Protein AF-A0A7S0BJ90-F1 (afdb_monomer)

Foldseek 3Di:
DPADPQWDFPPPPDFPDDDVNHTHDPPVRIWGKDAQVVQVLVQKGFDPPDDAPDWDADDPPDPRHPHITGIDTPVRIDGHQAAADDPQAADADPVQAQEDQDQRNGHHVDDDDPDPCPVVVCVVVVGHDGHYDHDDDPDD

Secondary structure (DSSP, 8-state):
----TTEEE-S-PPP-EEETTEEE--GGGEEEPB-HHHHHTTTEEE-TTPPPSEEEEPPTTSTTTTPEEEEB-GGGEEE--PPBPBTTBPP--TTSEEE-SSGGGSPBT------TTHHHHHHHTT----EEE-------

Mean predicted aligned error: 5.39 Å

Organism: NCBI:txid101924

InterPro domains:
  IPR004583 DNA repair protein Rad4 [PTHR12135] (1-139)
  IPR018326 Rad4 beta-hairpin domain 1 [PF10403] (1-30)
  IPR018327 Rad4 beta-hairpin domain 2 [PF10404] (34-83)
  IPR018327 Rad4 beta-hairpin domain 2 [SM01031] (33-83)
  IPR018328 Rad4 beta-hairpin domain 3 [PF10405] (90-139)
  IPR018328 Rad4 beta-hairpin domain 3 [SM01032] (90-138)
  IPR042488 Rad4, beta-hairpin domain 3 superfamily [G3DSA:3.30.70.2460] (96-140)

pLDDT: mean 91.8, std 8.59, range [43.62, 98.56]

Sequence (140 aa):
KHLLKFQVLHPKEPVLGYCSGLPVYPRRCVQTLRSKERWIREMRIVREDAEPVKLMPARKGSSREGQQIELFGFWQTDKYVPPFACDGIVPKDENNKLDIWTPEHVPGGCVHVQMKYAAQMARRLQIDYAVAMTGFDVRP

Radius of gyration: 20.48 Å; Cα contacts (8 Å, |Δi|>4): 199; chains: 1; bounding box: 41×38×62 Å

Solvent-accessible surface area (backbone atoms only — not comparable to full-atom values): 8749 Å² total; per-residue (Å²): 139,85,70,54,96,51,42,47,71,46,68,82,64,77,67,79,46,68,59,96,85,40,78,35,66,62,71,81,22,60,35,62,44,38,35,61,74,59,31,45,68,71,46,21,37,62,44,91,88,55,74,64,79,42,78,40,75,41,56,84,91,42,101,51,47,93,38,73,41,54,21,38,45,70,91,46,40,46,78,49,74,55,60,58,43,55,96,72,37,57,74,55,48,101,81,53,31,34,77,31,75,47,82,77,45,52,34,43,92,60,78,90,73,94,50,100,56,44,69,63,48,32,59,74,69,72,45,67,75,54,52,73,45,69,76,80,88,79,78,129

Structure (mmCIF, N/CA/C/O backbone):
data_AF-A0A7S0BJ90-F1
#
_entry.id   AF-A0A7S0BJ90-F1
#
loop_
_atom_site.group_PDB
_atom_site.id
_atom_site.type_symbol
_atom_site.label_atom_id
_atom_site.label_alt_id
_atom_site.label_comp_id
_atom_site.label_asym_id
_atom_site.label_entity_id
_atom_site.label_seq_id
_atom_site.pdbx_PDB_ins_code
_atom_site.Cartn_x
_atom_site.Cartn_y
_atom_site.Cartn_z
_atom_site.occupancy
_atom_site.B_iso_or_equiv
_atom_site.auth_seq_id
_atom_site.auth_comp_id
_atom_site.auth_asym_id
_atom_site.auth_atom_id
_atom_site.pdbx_PDB_model_num
ATOM 1 N N . LYS A 1 1 ? 17.772 3.142 -19.966 1.00 66.25 1 LYS A N 1
ATOM 2 C CA . LYS A 1 1 ? 18.568 4.260 -19.394 1.00 66.25 1 LYS A CA 1
ATOM 3 C C . LYS A 1 1 ? 17.713 5.366 -18.745 1.00 66.25 1 LYS A C 1
ATOM 5 O O . LYS A 1 1 ? 18.251 6.082 -17.921 1.00 66.25 1 LYS A O 1
ATOM 10 N N . HIS A 1 2 ? 16.404 5.475 -19.036 1.00 87.31 2 HIS A N 1
ATOM 11 C CA . HIS A 1 2 ? 15.551 6.577 -18.536 1.00 87.31 2 HIS A CA 1
ATOM 12 C C . HIS A 1 2 ? 14.490 6.187 -17.488 1.00 87.31 2 HIS A C 1
ATOM 14 O O . HIS A 1 2 ? 13.731 7.043 -17.048 1.00 87.31 2 HIS A O 1
ATOM 20 N N . LEU A 1 3 ? 14.407 4.914 -17.092 1.00 91.25 3 LEU A N 1
ATOM 21 C CA . LEU A 1 3 ? 13.465 4.488 -16.054 1.00 91.25 3 LEU A CA 1
ATOM 22 C C . LEU A 1 3 ? 13.945 4.946 -14.678 1.00 91.25 3 LEU A C 1
ATOM 24 O O . LEU A 1 3 ? 15.131 4.826 -14.361 1.00 91.25 3 LEU A O 1
ATOM 28 N N . LEU A 1 4 ? 13.013 5.411 -13.847 1.00 93.81 4 LEU A N 1
ATOM 29 C CA . LEU A 1 4 ? 13.302 5.706 -12.448 1.00 93.81 4 LEU A CA 1
ATOM 30 C C . LEU A 1 4 ? 13.569 4.423 -11.650 1.00 93.81 4 LEU A C 1
ATOM 32 O O . LEU A 1 4 ? 13.236 3.311 -12.061 1.00 93.81 4 LEU A O 1
ATOM 36 N N . LYS A 1 5 ? 14.127 4.593 -10.445 1.00 92.31 5 LYS A N 1
ATOM 37 C CA . LYS A 1 5 ? 14.494 3.491 -9.540 1.00 92.31 5 LYS A CA 1
ATOM 38 C C . LYS A 1 5 ? 13.349 2.494 -9.302 1.00 92.31 5 LYS A C 1
ATOM 40 O O . LYS A 1 5 ? 13.606 1.295 -9.255 1.00 92.31 5 LYS A O 1
ATOM 45 N N . PHE A 1 6 ? 12.114 2.978 -9.193 1.00 95.56 6 PHE A N 1
ATOM 46 C CA . PHE A 1 6 ? 10.912 2.177 -8.933 1.00 95.56 6 PHE A CA 1
ATOM 47 C C . PHE A 1 6 ? 10.063 1.949 -10.191 1.00 95.56 6 PHE A C 1
ATOM 49 O O . PHE A 1 6 ? 8.847 1.850 -10.092 1.00 95.56 6 PHE A O 1
ATOM 56 N N . GLN A 1 7 ? 10.668 1.934 -11.380 1.00 95.81 7 GLN A N 1
ATOM 57 C CA . GLN A 1 7 ? 9.942 1.728 -12.632 1.00 95.81 7 GLN A CA 1
ATOM 58 C C . GLN A 1 7 ? 10.487 0.552 -13.436 1.00 95.81 7 GLN A C 1
ATOM 60 O O . GLN A 1 7 ? 11.676 0.232 -13.378 1.00 95.81 7 GLN A O 1
ATOM 65 N N . VAL A 1 8 ? 9.600 -0.057 -14.220 1.00 95.81 8 VAL A N 1
ATOM 66 C CA . VAL A 1 8 ? 9.901 -1.136 -15.166 1.00 95.81 8 VAL A CA 1
ATOM 67 C C . VAL A 1 8 ? 9.110 -0.936 -16.459 1.00 95.81 8 VAL A C 1
ATOM 69 O O . VAL A 1 8 ? 8.147 -0.173 -16.487 1.00 95.81 8 VAL A O 1
ATOM 72 N N . LEU A 1 9 ? 9.512 -1.624 -17.527 1.00 95.00 9 LEU A N 1
ATOM 73 C CA . LEU A 1 9 ? 8.702 -1.758 -18.735 1.00 95.00 9 LEU A CA 1
ATOM 74 C C . LEU A 1 9 ? 7.817 -3.007 -18.639 1.00 95.00 9 LEU A C 1
ATOM 76 O O . LEU A 1 9 ? 8.347 -4.118 -18.577 1.00 95.00 9 LEU A O 1
ATOM 80 N N . HIS A 1 10 ? 6.497 -2.822 -18.627 1.00 94.56 10 HIS A N 1
ATOM 81 C CA . HIS A 1 10 ? 5.498 -3.884 -18.653 1.00 94.56 10 HIS A CA 1
ATOM 82 C C . HIS A 1 10 ? 4.157 -3.413 -19.282 1.00 94.56 10 HIS A C 1
ATOM 84 O O . HIS A 1 10 ? 3.637 -2.372 -18.872 1.00 94.56 10 HIS A O 1
ATOM 90 N N . PRO A 1 11 ? 3.571 -4.178 -20.225 1.00 92.88 11 PRO A N 1
ATOM 91 C CA . PRO A 1 11 ? 4.228 -5.260 -20.952 1.00 92.88 11 PRO A CA 1
ATOM 92 C C . PRO A 1 11 ? 5.378 -4.703 -21.804 1.00 92.88 11 PRO A C 1
ATOM 94 O O . PRO A 1 11 ? 5.469 -3.501 -22.057 1.00 92.88 11 PRO A O 1
ATOM 97 N N . LYS A 1 12 ? 6.306 -5.565 -22.223 1.00 84.75 12 LYS A N 1
ATOM 98 C CA . LYS A 1 12 ? 7.353 -5.174 -23.177 1.00 84.75 12 LYS A CA 1
ATOM 99 C C . LYS A 1 12 ? 6.752 -5.183 -24.587 1.00 84.75 12 LYS A C 1
ATOM 101 O O . LYS A 1 12 ? 7.042 -6.073 -25.377 1.00 84.75 12 LYS A O 1
ATOM 106 N N . GLU A 1 13 ? 5.849 -4.236 -24.843 1.00 84.75 13 GLU A N 1
ATOM 107 C CA . GLU A 1 13 ? 5.282 -3.981 -26.174 1.00 84.75 13 GLU A CA 1
ATOM 108 C C . GLU A 1 13 ? 6.394 -3.688 -27.195 1.00 84.75 13 GLU A C 1
ATOM 110 O O . GLU A 1 13 ? 7.503 -3.309 -26.791 1.00 84.75 13 GLU A O 1
ATOM 115 N N . PRO A 1 14 ? 6.128 -3.852 -28.508 1.00 85.81 14 PRO A N 1
ATOM 116 C CA . PRO A 1 14 ? 7.133 -3.593 -29.527 1.00 85.81 14 PRO A CA 1
ATOM 117 C C . PRO A 1 14 ? 7.714 -2.183 -29.404 1.00 85.81 14 PRO A C 1
ATOM 119 O O . PRO A 1 14 ? 7.033 -1.208 -29.074 1.00 85.81 14 PRO A O 1
ATOM 122 N N . VAL A 1 15 ? 9.010 -2.099 -29.682 1.00 90.88 15 VAL A N 1
ATOM 123 C CA . VAL A 1 15 ? 9.758 -0.845 -29.737 1.00 90.88 15 VAL A CA 1
ATOM 124 C C . VAL A 1 15 ? 9.147 0.035 -30.831 1.00 90.88 15 VAL A C 1
ATOM 126 O O . VAL A 1 15 ? 9.053 -0.387 -31.979 1.00 90.88 15 VAL A O 1
ATOM 129 N N . LEU A 1 16 ? 8.741 1.259 -30.481 1.00 92.38 16 LEU A N 1
ATOM 130 C CA . LEU A 1 16 ? 8.159 2.220 -31.430 1.00 92.38 16 LEU A CA 1
ATOM 131 C C . LEU A 1 16 ? 9.199 2.777 -32.411 1.00 92.38 16 LEU A C 1
ATOM 133 O O . LEU A 1 16 ? 8.853 3.286 -33.470 1.00 92.38 16 LEU A O 1
ATOM 137 N N . GLY A 1 17 ? 10.472 2.725 -32.030 1.00 93.38 17 GLY A N 1
ATOM 138 C CA . GLY A 1 17 ? 11.593 3.211 -32.818 1.00 93.38 17 GLY A CA 1
ATOM 139 C C . GLY A 1 17 ? 12.832 3.394 -31.954 1.00 93.38 17 GLY A C 1
ATOM 140 O O . GLY A 1 17 ? 12.875 2.968 -30.799 1.00 93.38 17 GLY A O 1
ATOM 141 N N . TYR A 1 18 ? 13.840 4.060 -32.505 1.00 94.69 18 TYR A N 1
ATOM 142 C CA . TYR A 1 18 ? 15.099 4.313 -31.815 1.00 94.69 18 TYR A CA 1
ATOM 143 C C . TYR A 1 18 ? 15.406 5.806 -31.807 1.00 94.69 18 TYR A C 1
ATOM 145 O O . TYR A 1 18 ? 15.249 6.483 -32.818 1.00 94.69 18 TYR A O 1
ATOM 153 N N . CYS A 1 19 ? 15.875 6.312 -30.671 1.00 92.62 19 CYS A N 1
ATOM 154 C CA . CYS A 1 19 ? 16.397 7.667 -30.540 1.00 92.62 19 CYS A CA 1
ATOM 155 C C . CYS A 1 19 ? 17.844 7.572 -30.060 1.00 92.62 19 CYS A C 1
ATOM 157 O O . CYS A 1 19 ? 18.107 7.003 -28.999 1.00 92.62 19 CYS A O 1
ATOM 159 N N . SER A 1 20 ? 18.791 8.047 -30.873 1.00 91.69 20 SER A N 1
ATOM 160 C CA . SER A 1 20 ? 20.236 7.904 -30.623 1.00 91.69 20 SER A CA 1
ATOM 161 C C . SER A 1 20 ? 20.654 6.460 -30.296 1.00 91.69 20 SER A C 1
ATOM 163 O O . SER A 1 20 ? 21.412 6.211 -29.360 1.00 91.69 20 SER A O 1
ATOM 165 N N . GLY A 1 21 ? 20.093 5.491 -31.029 1.00 90.75 21 GLY A N 1
ATOM 166 C CA . GLY A 1 21 ? 20.351 4.059 -30.835 1.00 90.75 21 GLY A CA 1
ATOM 167 C C . GLY A 1 21 ? 19.668 3.425 -29.615 1.00 90.75 21 GLY A C 1
ATOM 168 O O . GLY A 1 21 ? 19.796 2.221 -29.408 1.00 90.75 21 GLY A O 1
ATOM 169 N N . LEU A 1 22 ? 18.916 4.185 -28.810 1.00 91.19 22 LEU A N 1
ATOM 170 C CA . LEU A 1 22 ? 18.166 3.656 -27.669 1.00 91.19 22 LEU A CA 1
ATOM 171 C C . LEU A 1 22 ? 16.721 3.322 -28.070 1.00 91.19 22 LEU A C 1
ATOM 173 O O . LEU A 1 22 ? 16.068 4.166 -28.685 1.00 91.19 22 LEU A O 1
ATOM 177 N N . PRO A 1 23 ? 16.191 2.141 -27.697 1.00 92.06 23 PRO A N 1
ATOM 178 C CA . PRO A 1 23 ? 14.814 1.773 -28.005 1.00 92.06 23 PRO A CA 1
ATOM 179 C C . PRO A 1 23 ? 13.818 2.670 -27.262 1.00 92.06 23 PRO A C 1
ATOM 181 O O . PRO A 1 23 ? 13.945 2.910 -26.056 1.00 92.06 23 PRO A O 1
ATOM 184 N N . VAL A 1 24 ? 12.807 3.132 -27.992 1.00 92.94 24 VAL A N 1
ATOM 185 C CA . VAL A 1 24 ? 11.708 3.961 -27.497 1.00 92.94 24 VAL A CA 1
ATOM 186 C C . VAL A 1 24 ? 10.475 3.087 -27.299 1.00 92.94 24 VAL A C 1
ATOM 188 O O . VAL A 1 24 ? 10.046 2.379 -28.207 1.00 92.94 24 VAL A O 1
ATOM 191 N N . TYR A 1 25 ? 9.891 3.159 -26.106 1.00 92.44 25 TYR A N 1
ATOM 192 C CA . TYR A 1 25 ? 8.687 2.416 -25.735 1.00 92.44 25 TYR A CA 1
ATOM 193 C C . TYR A 1 25 ? 7.532 3.383 -25.459 1.00 92.44 25 TYR A C 1
ATOM 195 O O . TYR A 1 25 ? 7.781 4.510 -25.011 1.00 92.44 25 TYR A O 1
ATOM 203 N N . PRO A 1 26 ? 6.270 2.957 -25.646 1.00 93.06 26 PRO A N 1
ATOM 204 C CA . PRO A 1 26 ? 5.119 3.742 -25.225 1.00 93.06 26 PRO A CA 1
ATOM 205 C C . PRO A 1 26 ? 5.194 4.083 -23.731 1.00 93.06 26 PRO A C 1
ATOM 207 O O . PRO A 1 26 ? 5.525 3.233 -22.902 1.00 93.06 26 PRO A O 1
ATOM 210 N N . ARG A 1 27 ? 4.798 5.304 -23.346 1.00 92.19 27 ARG A N 1
ATOM 211 C CA . ARG A 1 27 ? 4.779 5.720 -21.929 1.00 92.19 27 ARG A CA 1
ATOM 212 C C . ARG A 1 27 ? 3.905 4.806 -21.062 1.00 92.19 27 ARG A C 1
ATOM 214 O O . ARG A 1 27 ? 4.250 4.601 -19.902 1.00 92.19 27 ARG A O 1
ATOM 221 N N . ARG A 1 28 ? 2.837 4.227 -21.634 1.00 92.81 28 ARG A N 1
ATOM 222 C CA . ARG A 1 28 ? 1.956 3.240 -20.979 1.00 92.81 28 ARG A CA 1
ATOM 223 C C . ARG A 1 28 ? 2.673 1.958 -20.551 1.00 92.81 28 ARG A C 1
ATOM 225 O O . ARG A 1 28 ? 2.207 1.294 -19.640 1.00 92.81 28 ARG A O 1
ATOM 232 N N . CYS A 1 29 ? 3.805 1.620 -21.169 1.00 94.12 29 CYS A N 1
ATOM 233 C CA . CYS A 1 29 ? 4.609 0.471 -20.757 1.00 94.12 29 CYS A CA 1
ATOM 234 C C . CYS A 1 29 ? 5.443 0.788 -19.514 1.00 94.12 29 CYS A C 1
ATOM 236 O O . CYS A 1 29 ? 5.922 -0.123 -18.856 1.00 94.12 29 CYS A O 1
ATOM 238 N N . VAL A 1 30 ? 5.660 2.062 -19.179 1.00 95.44 30 VAL A N 1
ATOM 239 C CA . VAL A 1 30 ? 6.425 2.435 -17.988 1.00 95.44 30 VAL A CA 1
ATOM 240 C C . VAL A 1 30 ? 5.524 2.321 -16.772 1.00 95.44 30 VAL A C 1
ATOM 242 O O . VAL A 1 30 ? 4.708 3.202 -16.498 1.00 95.44 30 VAL A O 1
ATOM 245 N N . GLN A 1 31 ? 5.723 1.250 -16.022 1.00 96.62 31 GLN A N 1
ATOM 246 C CA . GLN A 1 31 ? 4.945 0.947 -14.840 1.00 96.62 31 GLN A CA 1
ATOM 247 C C . GLN A 1 31 ? 5.718 1.255 -13.566 1.00 96.62 31 GLN A C 1
ATOM 249 O O . GLN A 1 31 ? 6.927 1.030 -13.484 1.00 96.62 31 GLN A O 1
ATOM 254 N N . THR A 1 32 ? 5.001 1.745 -12.558 1.00 97.44 32 THR A N 1
ATOM 255 C CA . THR A 1 32 ? 5.551 1.997 -11.224 1.00 97.44 32 THR A CA 1
ATOM 256 C C . THR A 1 32 ? 5.428 0.742 -10.370 1.00 97.44 32 THR A C 1
ATOM 258 O O . THR A 1 32 ? 4.371 0.115 -10.324 1.00 97.44 32 THR A O 1
ATOM 261 N N . LEU A 1 33 ? 6.505 0.404 -9.670 1.00 98.06 33 LEU A N 1
ATOM 262 C CA . LEU A 1 33 ? 6.566 -0.698 -8.724 1.00 98.06 33 LEU A CA 1
ATOM 263 C C . LEU A 1 33 ? 6.465 -0.181 -7.288 1.00 98.06 33 LEU A C 1
ATOM 265 O O . LEU A 1 33 ? 7.008 0.877 -6.955 1.00 98.06 33 LEU A O 1
ATOM 269 N N . ARG A 1 34 ? 5.790 -0.938 -6.425 1.00 97.94 34 ARG A N 1
ATOM 270 C CA . ARG A 1 34 ? 5.569 -0.599 -5.011 1.00 97.94 34 ARG A CA 1
ATOM 271 C C . ARG A 1 34 ? 5.692 -1.849 -4.143 1.00 97.94 34 ARG A C 1
ATOM 273 O O . ARG A 1 34 ? 5.515 -2.957 -4.641 1.00 97.94 34 ARG A O 1
ATOM 280 N N . SER A 1 35 ? 6.012 -1.674 -2.861 1.00 97.00 35 SER A N 1
ATOM 281 C CA . SER A 1 35 ? 5.990 -2.783 -1.899 1.00 97.00 35 SER A CA 1
ATOM 282 C C . SER A 1 35 ? 4.555 -3.202 -1.578 1.00 97.00 35 SER A C 1
ATOM 284 O O . SER A 1 35 ? 3.621 -2.434 -1.835 1.00 97.00 35 SER A O 1
ATOM 286 N N . LYS A 1 36 ? 4.381 -4.389 -0.981 1.00 96.56 36 LYS A N 1
ATOM 287 C CA . LYS A 1 36 ? 3.065 -4.894 -0.550 1.00 96.56 36 LYS A CA 1
ATOM 288 C C . LYS A 1 36 ? 2.336 -3.870 0.324 1.00 96.56 36 LYS A C 1
ATOM 290 O O . LYS A 1 36 ? 1.198 -3.510 0.042 1.00 96.56 36 LYS A O 1
ATOM 295 N N . GLU A 1 37 ? 3.027 -3.295 1.306 1.00 9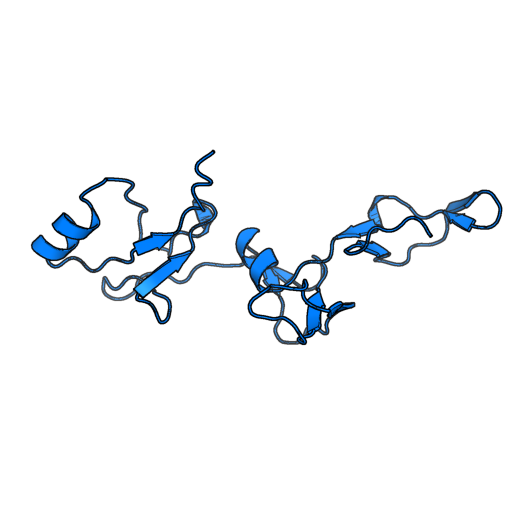3.12 37 GLU A N 1
ATOM 296 C CA . GLU A 1 37 ? 2.437 -2.322 2.232 1.00 93.12 37 GLU A CA 1
ATOM 297 C C . GLU A 1 37 ? 2.024 -1.029 1.531 1.00 93.12 37 GLU A C 1
ATOM 299 O O . GLU A 1 37 ? 1.034 -0.406 1.901 1.00 93.12 37 GLU A O 1
ATOM 304 N N . ARG A 1 38 ? 2.771 -0.602 0.506 1.00 95.50 38 ARG A N 1
ATOM 305 C CA . ARG A 1 38 ? 2.433 0.608 -0.249 1.00 95.50 38 ARG A CA 1
ATOM 306 C C . ARG A 1 38 ? 1.272 0.382 -1.216 1.00 95.50 38 ARG A C 1
ATOM 308 O O . ARG A 1 38 ? 0.560 1.344 -1.486 1.00 95.50 38 ARG A O 1
ATOM 315 N N . TRP A 1 39 ? 1.075 -0.841 -1.708 1.00 97.56 39 TRP A N 1
ATOM 316 C CA . TRP A 1 39 ? -0.116 -1.201 -2.482 1.00 97.56 39 TRP A CA 1
ATOM 317 C C . TRP A 1 39 ? -1.386 -1.176 -1.632 1.00 97.56 39 TRP A C 1
ATOM 319 O O . TRP A 1 39 ? -2.394 -0.655 -2.106 1.00 97.56 39 TRP A O 1
ATOM 329 N N . ILE A 1 40 ? -1.321 -1.616 -0.369 1.00 95.25 40 ILE A N 1
ATOM 330 C CA . ILE A 1 40 ? -2.480 -1.581 0.542 1.00 95.25 40 ILE A CA 1
ATOM 331 C C . ILE A 1 40 ? -3.020 -0.158 0.677 1.00 95.25 40 ILE A C 1
ATOM 333 O O . ILE A 1 40 ? -4.221 0.041 0.551 1.00 95.25 40 ILE A O 1
ATOM 337 N N . ARG A 1 41 ? -2.137 0.846 0.795 1.00 94.62 41 ARG A N 1
ATOM 338 C CA . ARG A 1 41 ? -2.533 2.271 0.866 1.00 94.62 41 ARG A CA 1
ATOM 339 C C . ARG A 1 41 ? -3.297 2.767 -0.362 1.00 94.62 41 ARG A C 1
ATOM 341 O O . ARG A 1 41 ? -3.958 3.797 -0.294 1.00 94.62 41 ARG A O 1
ATOM 348 N N . GLU A 1 42 ? -3.162 2.071 -1.487 1.00 95.31 42 GLU A N 1
ATOM 349 C CA . GLU A 1 42 ? -3.854 2.354 -2.747 1.00 95.31 42 GLU A CA 1
ATOM 350 C C . GLU A 1 42 ? -5.066 1.436 -2.956 1.00 95.31 42 GLU A C 1
ATOM 352 O O . GLU A 1 42 ? -5.546 1.306 -4.079 1.00 95.31 42 GLU A O 1
ATOM 357 N N . MET A 1 43 ? -5.566 0.801 -1.888 1.00 96.12 43 MET A N 1
ATOM 358 C CA . MET A 1 43 ? -6.652 -0.180 -1.925 1.00 96.12 43 MET A CA 1
ATOM 359 C C . MET A 1 43 ? -6.334 -1.375 -2.827 1.00 96.12 43 MET A C 1
ATOM 361 O O . MET A 1 43 ? -7.193 -1.877 -3.560 1.00 96.12 43 MET A O 1
ATOM 365 N N . ARG A 1 44 ? -5.086 -1.855 -2.777 1.00 97.94 44 ARG A N 1
ATOM 366 C CA . ARG A 1 44 ? -4.646 -3.029 -3.537 1.00 97.94 44 ARG A CA 1
ATOM 367 C C . ARG A 1 44 ? -3.858 -4.007 -2.685 1.00 97.94 44 ARG A C 1
ATOM 369 O O . ARG A 1 44 ? -3.056 -3.614 -1.848 1.00 97.94 44 ARG A O 1
ATOM 376 N N . ILE A 1 45 ? -4.049 -5.290 -2.948 1.00 97.88 45 ILE A N 1
ATOM 377 C CA . ILE A 1 45 ? -3.297 -6.372 -2.316 1.00 97.88 45 ILE A CA 1
ATOM 378 C C . ILE A 1 45 ? -2.528 -7.138 -3.385 1.00 97.88 45 ILE A C 1
ATOM 380 O O . ILE A 1 45 ? -3.047 -7.394 -4.468 1.00 97.88 45 ILE A O 1
ATOM 384 N N . VAL A 1 46 ? -1.261 -7.442 -3.113 1.00 98.38 46 VAL A N 1
ATOM 385 C CA . VAL A 1 46 ? -0.441 -8.278 -4.000 1.00 98.38 46 VAL A CA 1
ATOM 386 C C . VAL A 1 46 ? -0.933 -9.716 -3.886 1.00 98.38 46 VAL A C 1
ATOM 388 O O . VAL A 1 46 ? -1.135 -10.184 -2.767 1.00 98.38 46 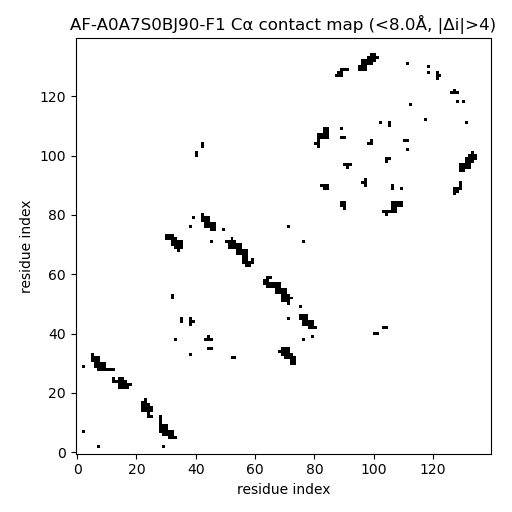VAL A O 1
ATOM 391 N N . ARG A 1 47 ? -1.126 -10.396 -5.021 1.00 98.12 47 ARG A N 1
ATOM 392 C CA . ARG A 1 47 ? -1.549 -11.803 -5.029 1.00 98.12 47 ARG A CA 1
ATOM 393 C C . ARG A 1 47 ? -0.515 -12.677 -4.324 1.00 98.12 47 ARG A C 1
ATOM 395 O O . ARG A 1 47 ? 0.682 -12.402 -4.409 1.00 98.12 47 ARG A O 1
ATOM 402 N N . GLU A 1 48 ? -0.970 -13.711 -3.627 1.00 95.00 48 GLU A N 1
ATOM 403 C CA . GLU A 1 48 ? -0.095 -14.577 -2.826 1.00 95.00 48 GLU A CA 1
ATOM 404 C C . GLU A 1 48 ? 0.947 -15.316 -3.676 1.00 95.00 48 GLU A C 1
ATOM 406 O O . GLU A 1 48 ? 2.078 -15.503 -3.236 1.00 95.00 48 GLU A O 1
ATOM 411 N N . ASP A 1 49 ? 0.585 -15.664 -4.909 1.00 96.31 49 ASP A N 1
ATOM 412 C CA . ASP A 1 49 ? 1.414 -16.364 -5.891 1.00 96.31 49 ASP A CA 1
ATOM 413 C C . ASP A 1 49 ? 2.318 -15.432 -6.718 1.00 96.31 49 ASP A C 1
ATOM 415 O O . ASP A 1 49 ? 3.104 -15.894 -7.546 1.00 96.31 49 ASP A O 1
ATOM 419 N N . ALA A 1 50 ? 2.224 -14.112 -6.530 1.00 97.12 50 ALA A N 1
ATOM 420 C CA . ALA A 1 50 ? 2.987 -13.167 -7.330 1.00 97.12 50 ALA A CA 1
ATOM 421 C C . ALA A 1 50 ? 4.459 -13.105 -6.898 1.00 97.12 50 ALA A C 1
ATOM 423 O O . ALA A 1 50 ? 4.782 -12.751 -5.764 1.00 9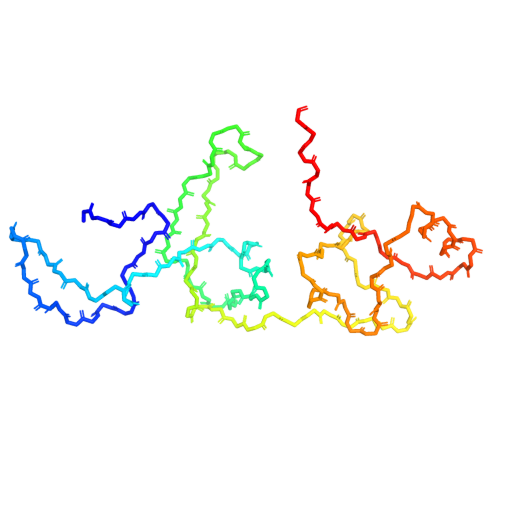7.12 50 ALA A O 1
ATOM 424 N N . GLU A 1 51 ? 5.366 -13.320 -7.850 1.00 97.69 51 GLU A N 1
ATOM 425 C CA . GLU A 1 51 ? 6.802 -13.115 -7.643 1.00 97.69 51 GLU A CA 1
ATOM 426 C C . GLU A 1 51 ? 7.198 -11.630 -7.758 1.00 97.69 51 GLU A C 1
ATOM 428 O O . GLU A 1 51 ? 6.673 -10.901 -8.608 1.00 97.69 51 GLU A O 1
ATOM 433 N N . PRO A 1 52 ? 8.146 -11.131 -6.946 1.00 97.62 52 PRO A N 1
ATOM 434 C CA . PRO A 1 52 ? 8.571 -9.738 -7.014 1.00 97.62 52 PRO A CA 1
ATOM 435 C C . PRO A 1 52 ? 9.263 -9.419 -8.343 1.00 97.62 52 PRO A C 1
ATOM 437 O O . PRO A 1 52 ? 10.230 -10.059 -8.741 1.00 97.62 52 PRO A O 1
ATOM 440 N N . VAL A 1 53 ? 8.835 -8.338 -8.999 1.00 97.44 53 VAL A N 1
ATOM 441 C CA . VAL A 1 53 ? 9.452 -7.862 -10.254 1.00 97.44 53 VAL A CA 1
ATOM 442 C C . VAL A 1 53 ? 10.848 -7.299 -10.007 1.00 97.44 53 VAL A C 1
ATOM 444 O O . VAL A 1 53 ? 11.709 -7.317 -10.888 1.00 97.44 53 VAL A O 1
ATOM 447 N N . LYS A 1 54 ? 11.067 -6.730 -8.819 1.00 96.12 54 LYS A N 1
ATOM 448 C CA . LYS A 1 54 ? 12.342 -6.125 -8.451 1.00 96.12 54 LYS A CA 1
ATOM 449 C C . LYS A 1 54 ? 12.571 -6.209 -6.950 1.00 96.12 54 LYS A C 1
ATOM 451 O O . LYS A 1 54 ? 11.704 -5.831 -6.169 1.00 96.12 54 LYS A O 1
ATOM 456 N N . LEU A 1 55 ? 13.780 -6.608 -6.573 1.00 96.56 55 LEU A N 1
ATOM 457 C CA . LEU A 1 55 ? 14.297 -6.493 -5.213 1.00 96.56 55 LEU A CA 1
ATOM 458 C C . LEU A 1 55 ? 15.157 -5.236 -5.107 1.00 96.56 55 LEU A C 1
ATOM 460 O O . LEU A 1 55 ? 15.916 -4.909 -6.027 1.00 96.56 55 LEU A O 1
ATOM 464 N N . MET A 1 56 ? 15.027 -4.501 -4.008 1.00 94.00 56 MET A N 1
ATOM 465 C CA . MET A 1 56 ? 15.877 -3.345 -3.744 1.00 94.00 56 MET A CA 1
ATOM 466 C C . MET A 1 56 ? 16.324 -3.283 -2.293 1.00 94.00 56 MET A C 1
ATOM 468 O O . MET A 1 56 ? 15.509 -3.524 -1.410 1.00 94.00 56 MET A O 1
ATOM 472 N N . PRO A 1 57 ? 17.555 -2.831 -2.014 1.00 93.44 57 PRO A N 1
ATOM 473 C CA . PRO A 1 57 ? 17.979 -2.631 -0.640 1.00 93.44 57 PRO A CA 1
ATOM 474 C C . PRO A 1 57 ? 17.107 -1.568 0.032 1.00 93.44 57 PRO A C 1
ATOM 476 O O . PRO A 1 57 ? 16.788 -0.526 -0.566 1.00 93.44 57 PRO A O 1
ATOM 479 N N . ALA A 1 58 ? 16.750 -1.828 1.286 1.00 91.44 58 ALA A N 1
ATOM 480 C CA . ALA A 1 58 ? 16.105 -0.851 2.141 1.00 91.44 58 ALA A CA 1
ATOM 481 C C . ALA A 1 58 ? 16.959 0.418 2.283 1.00 91.44 58 ALA A C 1
ATOM 483 O O . ALA A 1 58 ? 18.175 0.431 2.067 1.00 91.44 58 ALA A O 1
ATOM 484 N N . ARG A 1 59 ? 16.306 1.532 2.627 1.00 87.94 59 ARG A N 1
ATOM 485 C CA . ARG A 1 59 ? 17.000 2.808 2.828 1.00 87.94 59 ARG A CA 1
ATOM 486 C C . ARG A 1 59 ? 17.906 2.703 4.061 1.00 87.94 59 ARG A C 1
ATOM 488 O O . ARG A 1 59 ? 17.464 2.208 5.097 1.00 87.94 59 ARG A O 1
ATOM 495 N N . LYS A 1 60 ? 19.135 3.218 3.958 1.00 87.38 60 LYS A N 1
ATOM 496 C CA . LYS A 1 60 ? 20.037 3.380 5.110 1.00 87.38 60 LYS A CA 1
ATOM 497 C C . LYS A 1 60 ? 19.367 4.219 6.203 1.00 87.38 60 LYS A C 1
ATOM 499 O O . LYS A 1 60 ? 18.714 5.214 5.873 1.00 87.38 60 LYS A O 1
ATOM 504 N N . GLY A 1 61 ? 19.498 3.810 7.462 1.00 84.44 61 GLY A N 1
ATOM 505 C CA . GLY A 1 61 ? 18.839 4.424 8.616 1.00 84.44 61 GLY A CA 1
ATOM 506 C C . GLY A 1 61 ? 17.350 4.087 8.773 1.00 84.44 61 GLY A C 1
ATOM 507 O O . GLY A 1 61 ? 16.678 4.698 9.598 1.00 84.44 61 GLY A O 1
ATOM 508 N N . SER A 1 62 ? 16.802 3.157 7.980 1.00 87.06 62 SER A N 1
ATOM 509 C CA . SER A 1 62 ? 15.458 2.615 8.228 1.00 87.06 62 SER A CA 1
ATOM 510 C C . SER A 1 62 ? 15.521 1.421 9.180 1.00 87.06 62 SER A C 1
ATOM 512 O O . SER A 1 62 ? 16.535 0.733 9.244 1.00 87.06 62 SER A O 1
ATOM 514 N N . SER A 1 63 ? 14.413 1.105 9.855 1.00 87.19 63 SER A N 1
ATOM 515 C CA . SER A 1 63 ? 14.305 -0.096 10.703 1.00 87.19 63 SER A CA 1
ATOM 516 C C . SER A 1 63 ? 14.527 -1.413 9.948 1.00 87.19 63 SER A C 1
ATOM 518 O O . SER A 1 63 ? 14.735 -2.450 10.568 1.00 87.19 63 SER A O 1
ATOM 520 N N . ARG A 1 64 ? 14.485 -1.375 8.610 1.00 85.31 64 ARG A N 1
ATOM 521 C CA . ARG A 1 64 ? 14.726 -2.511 7.715 1.00 85.31 64 ARG A CA 1
ATOM 522 C C . ARG A 1 64 ? 16.104 -2.449 7.048 1.00 85.31 64 ARG A C 1
ATOM 524 O O . ARG A 1 64 ? 16.308 -3.095 6.026 1.00 85.31 64 ARG A O 1
ATOM 531 N N . GLU A 1 65 ? 17.037 -1.636 7.546 1.00 87.00 65 GLU A N 1
ATOM 532 C CA . GLU A 1 65 ? 18.387 -1.557 6.979 1.00 87.00 65 GLU A CA 1
ATOM 533 C C . GLU A 1 65 ? 19.048 -2.945 6.905 1.00 87.00 65 GLU A C 1
ATOM 535 O O . GLU A 1 65 ? 18.875 -3.786 7.781 1.00 87.00 65 GLU A O 1
ATOM 540 N N . GLY A 1 66 ? 19.749 -3.211 5.799 1.00 88.50 66 GLY A N 1
ATOM 541 C CA . GLY A 1 66 ? 20.300 -4.534 5.491 1.00 88.50 66 GLY A CA 1
ATOM 542 C C . GLY A 1 66 ? 19.308 -5.514 4.849 1.00 88.50 66 GLY A C 1
ATOM 543 O O . GLY A 1 66 ? 19.742 -6.517 4.291 1.00 88.50 66 GLY A O 1
ATOM 544 N N . GLN A 1 67 ? 18.003 -5.218 4.843 1.00 92.06 67 GLN A N 1
ATOM 545 C CA . GLN A 1 67 ? 16.987 -6.069 4.213 1.00 92.06 67 GLN A CA 1
ATOM 546 C C . GLN A 1 67 ? 16.716 -5.670 2.754 1.00 92.06 67 GLN A C 1
ATOM 548 O O . GLN A 1 67 ? 16.933 -4.525 2.337 1.00 92.06 67 GLN A O 1
ATOM 553 N N . GLN A 1 68 ? 16.207 -6.625 1.972 1.00 94.38 68 GLN A N 1
ATOM 554 C CA . GLN A 1 68 ? 15.680 -6.387 0.628 1.00 94.38 68 GLN A CA 1
ATOM 555 C C . GLN A 1 68 ? 14.180 -6.083 0.703 1.00 94.38 68 GLN A C 1
ATOM 557 O O . GLN A 1 68 ? 13.432 -6.724 1.431 1.00 94.38 68 GLN A O 1
ATOM 562 N N . ILE A 1 69 ? 13.745 -5.095 -0.070 1.00 95.19 69 ILE A N 1
ATOM 563 C CA . ILE A 1 69 ? 12.350 -4.723 -0.268 1.00 95.19 69 ILE A CA 1
ATOM 564 C C . ILE A 1 69 ? 11.899 -5.300 -1.603 1.00 95.19 69 ILE A C 1
ATOM 566 O O . ILE A 1 69 ? 12.454 -4.971 -2.656 1.00 95.19 69 ILE A O 1
ATOM 570 N N . GLU A 1 70 ? 10.861 -6.119 -1.539 1.00 97.38 70 GLU A N 1
ATOM 571 C CA . GLU A 1 70 ? 10.155 -6.660 -2.691 1.00 97.38 70 GLU A CA 1
ATOM 572 C C . GLU A 1 70 ? 9.244 -5.610 -3.324 1.00 97.38 70 GLU A C 1
ATOM 574 O O . GLU A 1 70 ? 8.525 -4.886 -2.628 1.00 97.38 70 GLU A O 1
ATOM 579 N N . LEU A 1 71 ? 9.264 -5.522 -4.654 1.00 98.00 71 LEU A N 1
ATOM 580 C CA . LEU A 1 71 ? 8.455 -4.574 -5.405 1.00 98.00 71 LEU A CA 1
ATOM 581 C C . LEU A 1 71 ? 7.636 -5.272 -6.481 1.00 98.00 71 LEU A C 1
ATOM 583 O O . LEU A 1 71 ? 8.155 -6.051 -7.282 1.00 98.00 71 LEU A O 1
ATOM 587 N N . PHE A 1 72 ? 6.371 -4.883 -6.535 1.00 98.56 72 PHE A N 1
ATOM 588 C CA . PHE A 1 72 ? 5.346 -5.462 -7.384 1.00 98.56 72 PHE A CA 1
ATOM 589 C C . PHE A 1 72 ? 4.713 -4.381 -8.250 1.00 98.56 72 PHE A C 1
ATOM 591 O O . PHE A 1 72 ? 4.623 -3.216 -7.846 1.00 98.56 72 PHE A O 1
ATOM 598 N N . GLY A 1 73 ? 4.282 -4.763 -9.442 1.00 98.12 73 GLY A N 1
ATOM 599 C CA . GLY A 1 73 ? 3.523 -3.915 -10.350 1.00 98.12 73 GLY A CA 1
ATOM 600 C C . GLY A 1 73 ? 2.016 -4.034 -10.146 1.00 98.12 73 GLY A C 1
ATOM 601 O O . GLY A 1 73 ? 1.533 -4.994 -9.558 1.00 98.12 73 GLY A O 1
ATOM 602 N N . PHE A 1 74 ? 1.257 -3.085 -10.695 1.00 97.88 74 PHE A N 1
ATOM 603 C CA . PHE A 1 74 ? -0.208 -3.064 -10.589 1.00 97.88 74 PHE A CA 1
ATOM 604 C C . PHE A 1 74 ? -0.872 -4.357 -11.104 1.00 97.88 74 PHE A C 1
ATOM 606 O O . PHE A 1 74 ? -1.820 -4.849 -10.501 1.00 97.88 74 PHE A O 1
ATOM 613 N N . TRP A 1 75 ? -0.352 -4.956 -12.180 1.00 97.31 75 TRP A N 1
ATOM 614 C CA . TRP A 1 75 ? -0.887 -6.191 -12.781 1.00 97.31 75 TRP A CA 1
ATOM 615 C C . TRP A 1 75 ? -0.771 -7.433 -11.881 1.00 97.31 75 TRP A C 1
ATOM 617 O O . TRP A 1 75 ? -1.399 -8.453 -12.160 1.00 97.31 75 TRP A O 1
ATOM 627 N N . GLN A 1 76 ? 0.019 -7.348 -10.807 1.00 98.38 76 GLN A N 1
ATOM 628 C CA . GLN A 1 76 ? 0.238 -8.415 -9.823 1.00 98.38 76 GLN A CA 1
ATOM 629 C C . GLN A 1 76 ? -0.654 -8.277 -8.588 1.00 98.38 76 GLN A C 1
ATOM 631 O O . GLN A 1 76 ? -0.418 -8.920 -7.568 1.00 98.38 76 GLN A O 1
ATOM 636 N N . THR A 1 77 ? -1.624 -7.371 -8.640 1.00 98.44 77 THR A N 1
ATOM 637 C CA . THR A 1 77 ? -2.427 -7.001 -7.480 1.00 98.44 77 THR A CA 1
ATOM 638 C C . THR A 1 77 ? -3.904 -7.061 -7.808 1.00 98.44 77 THR A C 1
ATOM 640 O O . THR A 1 77 ? -4.293 -6.792 -8.946 1.00 98.44 77 THR A O 1
ATOM 643 N N . ASP A 1 78 ? -4.713 -7.311 -6.789 1.00 98.31 78 ASP A N 1
ATOM 644 C CA . ASP A 1 78 ? -6.168 -7.238 -6.842 1.00 98.31 78 ASP A CA 1
ATOM 645 C C . ASP A 1 78 ? -6.681 -6.112 -5.944 1.00 98.31 78 ASP A C 1
ATOM 647 O O . ASP A 1 78 ? -5.921 -5.490 -5.195 1.00 98.31 78 ASP A O 1
ATOM 651 N N . LYS A 1 79 ? -7.974 -5.796 -6.060 1.00 97.19 79 LYS A N 1
ATOM 652 C CA . LYS A 1 79 ? -8.606 -4.799 -5.196 1.00 97.19 79 LYS A CA 1
ATOM 653 C C . LYS A 1 79 ? -8.576 -5.312 -3.756 1.00 97.19 79 LYS A C 1
ATOM 655 O O . LYS A 1 79 ? -9.082 -6.393 -3.476 1.00 97.19 79 LYS A O 1
ATOM 660 N N . TYR A 1 80 ? -8.001 -4.523 -2.856 1.00 96.44 80 TYR A N 1
ATOM 661 C CA . TYR A 1 80 ? -8.082 -4.792 -1.428 1.00 96.44 80 TYR A CA 1
ATOM 662 C C . TYR A 1 80 ? -9.512 -4.531 -0.954 1.00 96.44 80 TYR A C 1
ATOM 664 O O . TYR A 1 80 ? -10.103 -3.500 -1.280 1.00 96.44 80 TYR A O 1
ATOM 672 N N . VAL A 1 81 ? -10.063 -5.471 -0.194 1.00 95.31 81 VAL A N 1
ATOM 673 C CA . VAL A 1 81 ? -11.360 -5.332 0.467 1.00 95.31 81 VAL A CA 1
ATOM 674 C C . VAL A 1 81 ? -11.086 -5.376 1.967 1.00 95.31 81 VAL A C 1
ATOM 676 O O . VAL A 1 81 ? -10.565 -6.389 2.437 1.00 95.31 81 VAL A O 1
ATOM 679 N N . PRO A 1 82 ? -11.377 -4.301 2.720 1.00 94.19 82 PRO A N 1
ATOM 680 C CA . PRO A 1 82 ? -11.208 -4.320 4.161 1.00 94.19 82 PRO A CA 1
ATOM 681 C C . PRO A 1 82 ? -12.090 -5.400 4.795 1.00 94.19 82 PRO A C 1
ATOM 683 O O . PRO A 1 82 ? -13.186 -5.671 4.292 1.00 94.19 82 PRO A O 1
ATOM 686 N N . PRO A 1 83 ? -11.651 -5.991 5.914 1.00 93.75 83 PRO A N 1
ATOM 687 C CA . PRO A 1 83 ? -12.484 -6.912 6.675 1.00 93.75 83 PRO A CA 1
ATOM 688 C C . PRO A 1 83 ? -13.776 -6.231 7.147 1.00 93.75 83 PRO A C 1
ATOM 690 O O . PRO A 1 83 ? -13.858 -5.007 7.245 1.00 93.75 83 PRO A O 1
ATOM 693 N N . PHE A 1 84 ? -14.789 -7.029 7.462 1.00 95.38 84 PHE A N 1
ATOM 694 C CA . PHE A 1 84 ? -15.994 -6.550 8.133 1.00 95.38 84 PHE A CA 1
ATOM 695 C C . PHE A 1 84 ? -15.820 -6.648 9.648 1.00 95.38 84 PHE A C 1
ATOM 697 O O . PHE A 1 84 ? -15.097 -7.515 10.141 1.00 95.38 84 PHE A O 1
ATOM 704 N N . ALA A 1 85 ? -16.4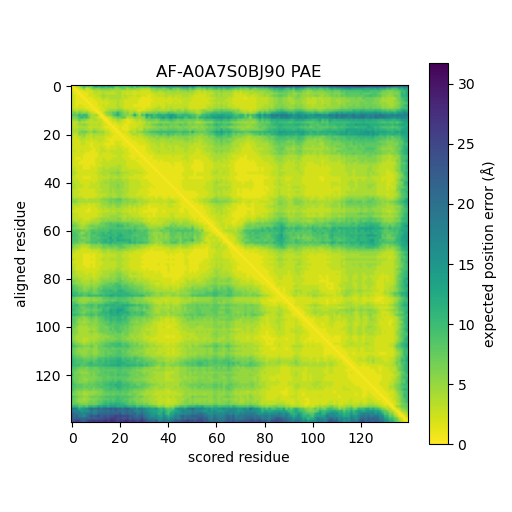95 -5.772 10.386 1.00 95.06 85 ALA A N 1
ATOM 705 C CA . ALA A 1 85 ? -16.731 -6.001 11.801 1.00 95.06 85 ALA A CA 1
ATOM 706 C C . ALA A 1 85 ? -17.701 -7.172 11.977 1.00 95.06 85 ALA A C 1
ATOM 708 O O . ALA A 1 85 ? -18.747 -7.227 11.326 1.00 95.06 85 ALA A O 1
ATOM 709 N N . CYS A 1 86 ? -17.355 -8.085 12.878 1.00 94.50 86 CYS A N 1
ATOM 710 C CA . CYS A 1 86 ? -18.157 -9.259 13.212 1.00 94.50 86 CYS A CA 1
ATOM 711 C C . CYS A 1 86 ? -18.511 -9.201 14.697 1.00 94.50 86 CYS A C 1
ATOM 713 O O . CYS A 1 86 ? -17.654 -8.873 15.513 1.00 94.50 86 CYS A O 1
ATOM 715 N N . ASP A 1 87 ? -19.772 -9.472 15.041 1.00 93.50 87 ASP A N 1
ATOM 716 C CA . ASP A 1 87 ? -20.273 -9.489 16.427 1.00 93.50 87 ASP A CA 1
ATOM 717 C C . ASP A 1 87 ? -19.983 -8.204 17.222 1.00 93.50 87 ASP A C 1
ATOM 719 O O . ASP A 1 87 ? -19.730 -8.217 18.424 1.00 93.50 87 ASP A O 1
ATOM 723 N N . GLY A 1 88 ? -20.005 -7.063 16.527 1.00 91.19 88 GLY A N 1
ATOM 724 C CA . GLY A 1 88 ? -19.700 -5.758 17.110 1.00 91.19 88 GLY A CA 1
ATOM 725 C C . GLY A 1 88 ? -18.212 -5.515 17.376 1.00 91.19 88 GLY A C 1
ATOM 726 O O . GLY A 1 88 ? -17.885 -4.486 17.954 1.00 91.19 88 GLY A O 1
ATOM 727 N N . ILE A 1 89 ? -17.317 -6.411 16.947 1.00 94.75 89 ILE A N 1
ATOM 728 C CA . ILE A 1 89 ? -15.867 -6.309 17.141 1.00 94.75 89 ILE A CA 1
ATOM 729 C C . ILE A 1 89 ? -15.216 -5.709 15.896 1.00 94.75 89 ILE A C 1
ATOM 731 O O . ILE A 1 89 ? -15.372 -6.216 14.781 1.00 94.75 89 ILE A O 1
ATOM 735 N N . VAL A 1 90 ? -14.447 -4.635 16.089 1.00 95.31 90 VAL A N 1
ATOM 736 C CA . VAL A 1 90 ? -13.689 -3.997 15.008 1.00 95.31 90 VAL A CA 1
ATOM 737 C C . VAL A 1 90 ? -12.422 -4.816 14.718 1.00 95.31 90 VAL A C 1
ATOM 739 O O . VAL A 1 90 ? -11.685 -5.130 15.657 1.00 95.31 90 VAL A O 1
ATOM 742 N N . PRO A 1 91 ? -12.109 -5.136 13.448 1.00 93.69 91 PRO A N 1
ATOM 743 C CA . PRO A 1 91 ? -10.852 -5.792 13.096 1.00 93.69 91 PRO A CA 1
ATOM 744 C C . PRO A 1 91 ? -9.663 -4.859 13.371 1.00 93.69 91 PRO A C 1
ATOM 746 O O . PRO A 1 91 ? -9.671 -3.686 12.990 1.00 93.69 91 PRO A O 1
ATOM 749 N N . LYS A 1 92 ? -8.642 -5.386 14.051 1.00 90.38 92 LYS A N 1
ATOM 750 C CA . LYS A 1 92 ? -7.484 -4.641 14.568 1.00 90.38 92 LYS A CA 1
ATOM 751 C C . LYS A 1 92 ? -6.178 -5.330 14.187 1.00 90.38 92 LYS A C 1
ATOM 753 O O . LYS A 1 92 ? -6.150 -6.544 14.002 1.00 90.38 92 LYS A O 1
ATOM 758 N N . ASP A 1 93 ? -5.103 -4.553 14.114 1.00 89.56 93 ASP A N 1
ATOM 759 C CA . ASP A 1 93 ? -3.743 -5.084 14.072 1.00 89.56 93 ASP A CA 1
ATOM 760 C C . ASP A 1 93 ? -3.292 -5.613 15.451 1.00 89.56 93 ASP A C 1
ATOM 762 O O . ASP A 1 93 ? -3.986 -5.469 16.463 1.00 89.56 93 ASP A O 1
ATOM 766 N N . GLU A 1 94 ? -2.090 -6.190 15.507 1.00 88.50 94 GLU A N 1
ATOM 767 C CA . GLU A 1 94 ? -1.462 -6.707 16.737 1.00 88.50 94 GLU A CA 1
ATOM 768 C C . GLU A 1 94 ? -1.312 -5.646 17.847 1.00 88.50 94 GLU A C 1
ATOM 770 O O . GLU A 1 94 ? -1.153 -5.977 19.021 1.00 88.50 94 GLU A O 1
ATOM 775 N N . ASN A 1 95 ? -1.386 -4.361 17.493 1.00 86.44 95 ASN A N 1
ATOM 776 C CA . ASN A 1 95 ? -1.250 -3.223 18.395 1.00 86.44 95 ASN A CA 1
ATOM 777 C C . ASN A 1 95 ? -2.600 -2.573 18.751 1.00 86.44 95 ASN A C 1
ATOM 779 O O . ASN A 1 95 ? -2.608 -1.487 19.339 1.00 86.44 95 ASN A O 1
ATOM 783 N N . ASN A 1 96 ? -3.734 -3.208 18.426 1.00 85.62 96 ASN A N 1
ATOM 784 C CA . ASN A 1 96 ? -5.089 -2.662 18.588 1.00 85.62 96 ASN A CA 1
ATOM 785 C C . ASN A 1 96 ? -5.351 -1.363 17.796 1.00 85.62 96 ASN A C 1
ATOM 787 O O . ASN A 1 96 ? -6.172 -0.522 18.184 1.00 85.62 96 ASN A O 1
ATOM 791 N N . LYS A 1 97 ? -4.639 -1.182 16.685 1.00 90.19 97 LYS A N 1
ATOM 792 C CA . LYS A 1 97 ? -4.751 -0.050 15.767 1.00 90.19 97 LYS A CA 1
ATOM 793 C C . LYS A 1 97 ? -5.287 -0.510 14.419 1.00 90.19 97 LYS A C 1
ATOM 795 O O . LYS A 1 97 ? -5.358 -1.697 14.112 1.00 90.19 97 LYS A O 1
ATOM 800 N N . LEU A 1 98 ? -5.687 0.466 13.619 1.00 91.50 98 LEU A N 1
ATOM 801 C CA . LEU A 1 98 ? -6.138 0.263 12.257 1.00 91.50 98 LEU A CA 1
ATOM 802 C C . LEU A 1 98 ? -5.596 1.393 11.385 1.00 91.50 98 LEU A C 1
ATOM 804 O O . LEU A 1 98 ? -5.885 2.563 11.633 1.00 91.50 98 LEU A O 1
ATOM 808 N N . ASP A 1 99 ? -4.833 1.048 10.354 1.00 90.38 99 ASP A N 1
ATOM 809 C CA . ASP A 1 99 ? -4.362 2.013 9.363 1.00 90.38 99 ASP A CA 1
ATOM 810 C C . ASP A 1 99 ? -5.498 2.380 8.394 1.00 90.38 99 ASP A C 1
ATOM 812 O O . ASP A 1 99 ? -5.981 1.537 7.638 1.00 90.38 99 ASP A O 1
ATOM 816 N N . ILE A 1 100 ? -5.908 3.652 8.386 1.00 91.75 100 ILE A N 1
ATOM 817 C CA . ILE A 1 100 ? -6.967 4.176 7.512 1.00 91.75 100 ILE A CA 1
ATOM 818 C C . ILE A 1 100 ? -6.380 5.282 6.632 1.00 91.75 100 ILE A C 1
ATOM 820 O O . ILE A 1 100 ? -6.360 6.453 7.009 1.00 91.75 100 ILE A O 1
ATOM 824 N N . TRP A 1 101 ? -5.905 4.922 5.437 1.00 89.88 101 TRP A N 1
ATOM 825 C CA . TRP A 1 101 ? -5.310 5.889 4.498 1.00 89.88 101 TRP A CA 1
ATOM 826 C C . TRP A 1 101 ? -6.349 6.660 3.685 1.00 89.88 101 TRP A C 1
ATOM 828 O O . TRP A 1 101 ? -6.130 7.812 3.320 1.00 89.88 101 TRP A O 1
ATOM 838 N N . THR A 1 102 ? -7.483 6.025 3.401 1.00 90.44 102 THR A N 1
ATOM 839 C CA . THR A 1 102 ? -8.633 6.612 2.705 1.00 90.44 102 THR A CA 1
ATOM 840 C C . THR A 1 102 ? -9.920 6.125 3.373 1.00 90.44 102 THR A C 1
ATOM 842 O O . THR A 1 102 ? -9.884 5.108 4.069 1.00 90.44 102 THR A O 1
ATOM 845 N N . PRO A 1 103 ? -11.074 6.781 3.147 1.00 91.69 103 PRO A N 1
ATOM 846 C CA . PRO A 1 103 ? -12.358 6.299 3.660 1.00 91.69 103 PRO A CA 1
ATOM 847 C C . PRO A 1 103 ? -12.690 4.857 3.247 1.00 91.69 103 PRO A C 1
ATOM 849 O O . PRO A 1 103 ? -13.381 4.160 3.979 1.00 91.69 103 PRO A O 1
ATOM 852 N N . GLU A 1 104 ? -12.156 4.380 2.118 1.00 93.56 104 GLU A N 1
ATOM 853 C CA . GLU A 1 104 ? -12.348 3.001 1.655 1.00 93.56 104 GLU A CA 1
ATOM 854 C C . GLU A 1 104 ? -11.606 1.959 2.501 1.00 93.56 104 GLU A C 1
ATOM 856 O O . GLU A 1 104 ? -11.903 0.781 2.374 1.00 93.56 104 GLU A O 1
ATOM 861 N N . HIS A 1 105 ? -10.666 2.362 3.364 1.00 94.69 105 HIS A N 1
ATOM 862 C CA . HIS A 1 105 ? -9.982 1.448 4.286 1.00 94.69 105 HIS A CA 1
ATOM 863 C C . HIS A 1 105 ? -10.819 1.124 5.530 1.00 94.69 105 HIS A C 1
ATOM 865 O O . HIS A 1 105 ? -10.431 0.255 6.310 1.00 94.69 105 HIS A O 1
ATOM 871 N N . VAL A 1 106 ? -11.933 1.832 5.752 1.00 94.94 106 VAL A N 1
ATOM 872 C CA . VAL A 1 106 ? -12.805 1.595 6.906 1.00 94.94 106 VAL A CA 1
ATOM 873 C C . VAL A 1 106 ? -13.449 0.208 6.769 1.00 94.94 106 VAL A C 1
ATOM 875 O O . VAL A 1 106 ? -14.069 -0.064 5.738 1.00 94.94 106 VAL A O 1
ATOM 878 N N . PRO A 1 107 ? -13.326 -0.666 7.786 1.00 95.44 107 PRO A N 1
ATOM 879 C CA . PRO A 1 107 ? -13.977 -1.964 7.812 1.00 95.44 107 PRO A CA 1
ATOM 880 C C . PRO A 1 107 ? -15.476 -1.867 7.554 1.00 95.44 107 PRO A C 1
ATOM 882 O O . PRO A 1 107 ? -16.145 -0.936 8.012 1.00 95.44 107 PRO A O 1
ATOM 885 N N . GLY A 1 108 ? -16.021 -2.853 6.849 1.00 95.06 108 GLY A N 1
ATOM 886 C CA . GLY A 1 108 ? -17.461 -2.919 6.632 1.00 95.06 108 GLY A CA 1
ATOM 887 C C . GLY A 1 108 ? -18.208 -3.013 7.966 1.00 95.06 108 GLY A C 1
ATOM 888 O O . GLY A 1 108 ? -17.811 -3.766 8.852 1.00 95.06 108 GLY A O 1
ATOM 889 N N . GLY A 1 109 ? -19.273 -2.228 8.134 1.00 93.25 109 GLY A N 1
ATOM 890 C CA . GLY A 1 109 ? -20.002 -2.131 9.407 1.00 93.25 109 GLY A CA 1
ATOM 891 C C . GLY A 1 109 ? -19.372 -1.180 10.435 1.00 93.25 109 GLY A C 1
ATOM 892 O O . GLY A 1 109 ? -19.938 -0.991 11.508 1.00 93.25 109 GLY A O 1
ATOM 893 N N . CYS A 1 110 ? -18.245 -0.538 10.112 1.00 95.38 110 CYS A N 1
ATOM 894 C CA . CYS A 1 110 ? -17.643 0.504 10.937 1.00 95.38 110 CYS A CA 1
ATOM 895 C C . CYS A 1 110 ? -17.826 1.898 10.329 1.00 95.38 110 CYS A C 1
ATOM 897 O O . CYS A 1 110 ? -18.085 2.073 9.139 1.00 95.38 110 CYS A O 1
ATOM 899 N N . VAL A 1 111 ? -17.623 2.913 11.167 1.00 94.38 111 VAL A N 1
ATOM 900 C CA . VAL A 1 111 ? -17.492 4.310 10.752 1.00 94.38 111 VAL A CA 1
ATOM 901 C C . VAL A 1 111 ? -16.275 4.918 11.436 1.00 94.38 111 VAL A C 1
ATOM 903 O O . VAL A 1 111 ? -16.006 4.658 12.609 1.00 94.38 111 VAL A O 1
ATOM 906 N N . HIS A 1 112 ? -15.519 5.731 10.705 1.00 94.38 112 HIS A N 1
ATOM 907 C CA . HIS A 1 112 ? -14.405 6.468 11.283 1.00 94.38 112 HIS A CA 1
ATOM 908 C C . HIS A 1 112 ? -14.913 7.731 11.995 1.00 94.38 112 H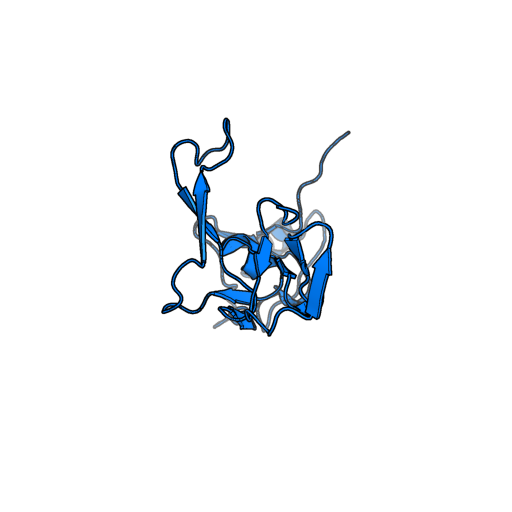IS A C 1
ATOM 910 O O . HIS A 1 112 ? -15.499 8.611 11.368 1.00 94.38 112 HIS A O 1
ATOM 916 N N . VAL A 1 113 ? -14.669 7.830 13.306 1.00 93.94 113 VAL A N 1
ATOM 917 C CA . VAL A 1 113 ? -15.101 8.961 14.142 1.00 93.94 113 VAL A CA 1
ATOM 918 C C . VAL A 1 113 ? -13.909 9.856 14.489 1.00 93.94 113 VAL A C 1
ATOM 920 O O . VAL A 1 113 ? -13.081 9.514 15.333 1.00 93.94 113 VAL A O 1
ATOM 923 N N . GLN A 1 114 ? -13.840 11.038 13.875 1.00 90.81 114 GLN A N 1
ATOM 924 C CA . GLN A 1 114 ? -12.759 12.009 14.082 1.00 90.81 114 GLN A CA 1
ATOM 925 C C . GLN A 1 114 ? -13.079 12.989 15.220 1.00 90.81 114 GLN A C 1
ATOM 927 O O . GLN A 1 114 ? -13.401 14.153 14.992 1.00 90.81 114 GLN A O 1
ATOM 932 N N . MET A 1 115 ? -12.997 12.527 16.470 1.00 91.06 115 MET A N 1
ATOM 933 C CA . MET A 1 115 ? -13.193 13.386 17.647 1.00 91.06 115 MET A CA 1
ATOM 934 C C . MET A 1 115 ? -12.119 13.138 18.707 1.00 91.06 115 MET A C 1
ATOM 936 O O . MET A 1 115 ? -11.783 11.995 19.010 1.00 91.06 115 MET A O 1
ATOM 940 N N . LYS A 1 116 ? -11.637 14.212 19.349 1.00 89.00 116 LYS A N 1
ATOM 941 C CA . LYS A 1 116 ? -10.560 14.173 20.360 1.00 89.00 116 LYS A CA 1
ATOM 942 C C . LYS A 1 116 ? -10.809 13.172 21.498 1.00 89.00 116 LYS A C 1
ATOM 944 O O . LYS A 1 116 ? -9.867 12.568 21.998 1.00 89.00 116 LYS A O 1
ATOM 949 N N . TYR A 1 117 ? -12.068 12.996 21.898 1.00 92.94 117 TYR A N 1
ATOM 950 C CA . TYR A 1 117 ? -12.464 12.138 23.019 1.00 92.94 117 TYR A CA 1
ATOM 951 C C . TYR A 1 117 ? -13.221 10.871 22.587 1.00 92.94 117 TYR A C 1
ATOM 953 O O . TYR A 1 117 ? -13.757 10.175 23.447 1.00 92.94 117 TYR A O 1
ATOM 961 N N . ALA A 1 118 ? -13.248 10.539 21.287 1.00 93.62 118 ALA A N 1
ATOM 962 C CA . ALA A 1 118 ? -14.001 9.391 20.763 1.00 93.62 118 ALA A CA 1
ATOM 963 C C . ALA A 1 118 ? -13.626 8.077 21.465 1.00 93.62 118 ALA A C 1
ATOM 965 O O . ALA A 1 118 ? -14.494 7.400 22.008 1.00 93.62 118 ALA A O 1
ATOM 966 N N . ALA A 1 119 ? -12.329 7.765 21.545 1.00 92.69 119 ALA A N 1
ATOM 967 C CA . ALA A 1 119 ? -11.840 6.551 22.203 1.00 92.69 119 ALA A CA 1
ATOM 968 C C . ALA A 1 119 ? -12.206 6.497 23.698 1.00 92.69 119 ALA A C 1
ATOM 970 O O . ALA A 1 119 ? -12.581 5.449 24.221 1.00 92.69 119 ALA A O 1
ATOM 971 N N . GLN A 1 120 ? -12.141 7.636 24.397 1.00 94.69 120 GLN A N 1
ATOM 972 C CA . GLN A 1 120 ? -12.515 7.705 25.810 1.00 94.69 120 GLN A CA 1
ATOM 973 C C . GLN A 1 120 ? -14.014 7.446 26.005 1.00 94.69 120 GLN A C 1
ATOM 975 O O . GLN A 1 120 ? -14.395 6.762 26.954 1.00 94.69 120 GLN A O 1
ATOM 980 N N . MET A 1 121 ? -14.858 7.987 25.122 1.00 96.12 121 MET A N 1
ATOM 981 C CA . MET A 1 121 ? -16.305 7.774 25.176 1.00 96.12 121 MET A CA 1
ATOM 982 C C . MET A 1 121 ? -16.674 6.338 24.811 1.00 96.12 121 MET A C 1
ATOM 984 O O . MET A 1 121 ? -17.424 5.722 25.558 1.00 96.12 121 MET A O 1
ATOM 988 N N . ALA A 1 122 ? -16.091 5.772 23.750 1.00 95.31 122 ALA A N 1
ATOM 989 C CA . ALA A 1 122 ? -16.308 4.376 23.362 1.00 95.31 122 ALA A CA 1
ATOM 990 C C . ALA A 1 122 ? -15.979 3.419 24.517 1.00 95.31 122 ALA A C 1
ATOM 992 O O . ALA A 1 122 ? -16.794 2.574 24.879 1.00 95.31 122 ALA A O 1
ATOM 993 N N . ARG A 1 123 ? -14.844 3.643 25.196 1.00 94.94 123 ARG A N 1
ATOM 994 C CA . ARG A 1 123 ? -14.465 2.881 26.392 1.00 94.94 123 ARG A CA 1
ATOM 995 C C . ARG A 1 123 ? -15.475 3.016 27.536 1.00 94.94 123 ARG A C 1
ATOM 997 O O . ARG A 1 123 ? -15.776 2.022 28.187 1.00 94.94 123 ARG A O 1
ATOM 1004 N N . ARG A 1 124 ? -15.990 4.223 27.806 1.00 96.88 124 ARG A N 1
ATOM 1005 C CA . ARG A 1 124 ? -17.015 4.446 28.848 1.00 96.88 124 ARG A CA 1
ATOM 1006 C C . ARG A 1 124 ? -18.345 3.775 28.507 1.00 96.88 124 ARG A C 1
ATOM 1008 O O . ARG A 1 124 ? -19.005 3.277 29.409 1.00 96.88 124 ARG A O 1
ATOM 1015 N N . LEU A 1 125 ? -18.711 3.768 27.228 1.00 96.38 125 LEU A N 1
ATOM 1016 C CA . LEU A 1 125 ? -19.934 3.158 26.707 1.00 96.38 125 LEU A CA 1
ATOM 1017 C C . LEU A 1 125 ? -19.802 1.647 26.463 1.00 96.38 125 LEU A C 1
ATOM 1019 O O . LEU A 1 125 ? -20.772 1.032 26.041 1.00 96.38 125 LEU A O 1
ATOM 1023 N 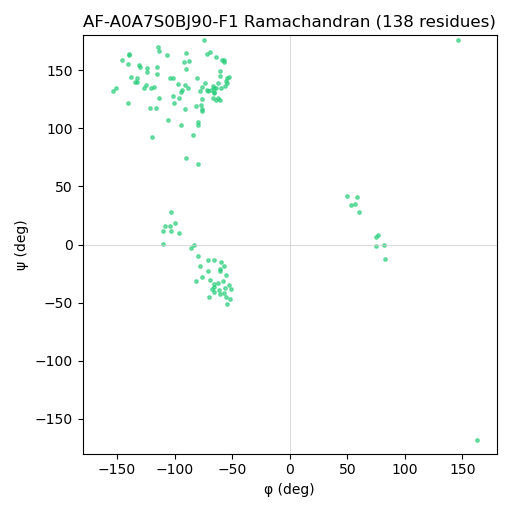N . GLN A 1 126 ? -18.629 1.056 26.722 1.00 95.50 126 GLN A N 1
ATOM 1024 C CA . GLN A 1 126 ? -18.336 -0.361 26.472 1.00 95.50 126 GLN A CA 1
ATOM 1025 C C . GLN A 1 126 ? -18.559 -0.779 25.006 1.00 95.50 126 GLN A C 1
ATOM 1027 O O . GLN A 1 126 ? -18.956 -1.903 24.721 1.00 95.50 126 GLN A O 1
ATOM 1032 N N . ILE A 1 127 ? -18.278 0.133 24.072 1.00 94.94 127 ILE A N 1
ATOM 1033 C CA . ILE A 1 127 ? -18.331 -0.117 22.628 1.00 94.94 127 ILE A CA 1
ATOM 1034 C C . ILE A 1 127 ? -16.926 -0.501 22.156 1.00 94.94 127 ILE A C 1
ATOM 1036 O O . ILE A 1 127 ? -15.958 0.199 22.473 1.00 94.94 127 ILE A O 1
ATOM 1040 N N . ASP A 1 128 ? -16.808 -1.592 21.397 1.00 95.38 128 ASP A N 1
ATOM 1041 C CA . ASP A 1 128 ? -15.542 -1.975 20.773 1.00 95.38 128 ASP A CA 1
ATOM 1042 C C . ASP A 1 128 ? -15.112 -0.911 19.749 1.00 95.38 128 ASP A C 1
ATOM 1044 O O . ASP A 1 128 ? -15.908 -0.401 18.959 1.00 95.38 128 ASP A O 1
ATOM 1048 N N . TYR A 1 129 ? -13.834 -0.546 19.784 1.00 95.00 129 TYR A N 1
ATOM 1049 C CA . TYR A 1 129 ? -13.248 0.397 18.849 1.00 95.00 129 TYR A CA 1
ATOM 1050 C C . TYR A 1 129 ? -11.797 0.028 18.534 1.00 95.00 129 TYR A C 1
ATOM 1052 O O . TYR A 1 129 ? -11.111 -0.633 19.320 1.00 95.00 129 TYR A O 1
ATOM 1060 N N . ALA A 1 130 ? -11.309 0.532 17.402 1.00 94.69 130 ALA A N 1
ATOM 1061 C CA . ALA A 1 130 ? -9.897 0.544 17.041 1.00 94.69 130 ALA A CA 1
ATOM 1062 C C . ALA A 1 130 ? -9.396 1.989 16.954 1.00 94.69 130 ALA A C 1
ATOM 1064 O O . ALA A 1 130 ? -10.137 2.896 16.565 1.00 94.69 130 ALA A O 1
ATOM 1065 N N . VAL A 1 131 ? -8.129 2.218 17.302 1.00 92.50 131 VAL A N 1
ATOM 1066 C CA . VAL A 1 131 ? -7.506 3.528 17.074 1.00 92.50 131 VAL A CA 1
ATOM 1067 C C . VAL A 1 131 ? -7.168 3.655 15.590 1.00 92.50 131 VAL A C 1
ATOM 1069 O O . VAL A 1 131 ? -6.322 2.920 15.084 1.00 92.50 131 VAL A O 1
ATOM 1072 N N . ALA A 1 132 ? -7.825 4.592 14.906 1.00 92.56 132 ALA A N 1
ATOM 1073 C CA . ALA A 1 132 ? -7.586 4.874 13.498 1.00 92.56 132 ALA A CA 1
ATOM 1074 C C . ALA A 1 132 ? -6.305 5.701 13.302 1.00 92.56 132 ALA A C 1
ATOM 1076 O O . ALA A 1 132 ? -6.193 6.830 13.781 1.00 92.56 132 ALA A O 1
ATOM 1077 N N . MET A 1 133 ? -5.349 5.148 12.563 1.00 90.06 133 MET A N 1
ATOM 1078 C CA . MET A 1 133 ? -4.125 5.820 12.140 1.00 90.06 133 MET A CA 1
ATOM 1079 C C . MET A 1 133 ? -4.347 6.408 10.744 1.00 90.06 133 MET A C 1
ATOM 1081 O O . MET A 1 133 ? -4.341 5.682 9.753 1.00 90.06 133 MET A O 1
ATOM 1085 N N . THR A 1 134 ? -4.575 7.723 10.654 1.00 85.69 134 THR A N 1
ATOM 1086 C CA . THR A 1 134 ? -5.001 8.384 9.399 1.00 85.69 134 THR A CA 1
ATOM 1087 C C . THR A 1 134 ? -3.935 9.253 8.735 1.00 85.69 134 THR A C 1
ATOM 1089 O O . THR A 1 134 ? -4.244 10.098 7.898 1.00 85.69 134 THR A O 1
ATOM 1092 N N . GLY A 1 135 ? -2.672 9.090 9.121 1.00 76.06 135 GLY A N 1
ATOM 1093 C CA . GLY A 1 135 ? -1.569 9.910 8.631 1.00 76.06 135 GLY A CA 1
ATOM 1094 C C . GLY A 1 135 ? -0.491 10.135 9.682 1.00 76.06 135 GLY A C 1
ATOM 1095 O O . GLY A 1 135 ? -0.627 9.734 10.837 1.00 76.06 135 GLY A O 1
ATOM 1096 N N . PHE A 1 136 ? 0.583 10.801 9.264 1.00 67.38 136 PHE A N 1
ATOM 1097 C CA . PHE A 1 136 ? 1.614 11.311 10.160 1.00 67.38 136 PHE A CA 1
ATOM 1098 C C . PHE A 1 136 ? 1.565 12.830 10.117 1.00 67.38 136 PHE A C 1
ATOM 1100 O O . PHE A 1 136 ? 1.646 13.419 9.039 1.00 67.38 136 PHE A O 1
ATOM 1107 N N . ASP A 1 137 ? 1.436 13.446 11.285 1.00 58.34 137 ASP A N 1
ATOM 1108 C CA . ASP A 1 137 ? 1.521 14.891 11.419 1.00 58.34 137 ASP A CA 1
ATOM 1109 C C . ASP A 1 137 ? 3.007 15.274 11.415 1.00 58.34 137 ASP A C 1
ATOM 1111 O O . ASP A 1 137 ? 3.741 14.984 12.366 1.00 58.34 137 ASP A O 1
ATOM 1115 N N . VAL A 1 138 ? 3.486 15.835 10.304 1.00 51.06 138 VAL A N 1
ATOM 1116 C CA . VAL A 1 138 ? 4.847 16.374 10.230 1.00 51.06 138 VAL A CA 1
ATOM 1117 C C . VAL A 1 138 ? 4.770 17.779 10.798 1.00 51.06 138 VAL A C 1
ATOM 1119 O O . VAL A 1 138 ? 4.406 18.719 10.095 1.00 51.06 138 VAL A O 1
ATOM 1122 N N . ARG A 1 139 ? 5.063 17.911 12.093 1.00 43.62 139 ARG A N 1
ATOM 1123 C CA . ARG A 1 139 ? 5.200 19.235 12.698 1.00 43.62 139 ARG A CA 1
ATOM 1124 C C . ARG A 1 139 ? 6.371 19.954 12.004 1.00 43.62 139 ARG A C 1
ATOM 1126 O O . ARG A 1 139 ? 7.434 19.335 11.909 1.00 43.62 139 ARG A O 1
ATOM 1133 N N . PRO A 1 140 ? 6.160 21.169 11.469 1.00 50.12 140 PRO A N 1
ATOM 1134 C CA . PRO A 1 140 ? 7.213 21.954 10.833 1.00 50.12 140 PRO A CA 1
ATOM 1135 C C . PRO A 1 140 ? 8.307 22.368 11.823 1.00 50.12 140 PRO A C 1
ATOM 1137 O O . PRO A 1 140 ? 8.011 22.455 13.039 1.00 50.12 140 PRO A O 1
#

Nearest PDB structures (foldseek):
  8ebw-assembly1_H  TM=8.214E-01  e=9.664E-14  Homo sapiens
  8ebv-assembly1_H  TM=8.398E-01  e=3.850E-12  Homo sapiens
  8ebt-assembly1_H  TM=8.183E-01  e=1.237E-11  Homo sapiens
  8ebx-assembly1_H  TM=7.028E-01  e=8.293E-13  Homo sapiens
  8ebs-assembly1_H  TM=8.303E-01  e=2.922E-11  Homo sapiens

=== Feature 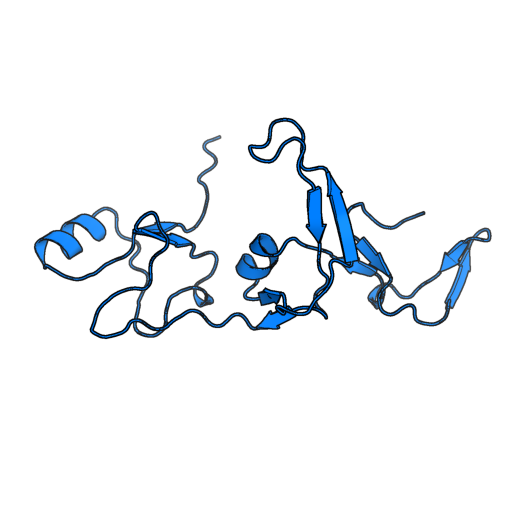glossary ===
A reading guide for the features in this record.

Start from the sequence.

  · Sequence gives the chain of amino acids in standard one-letter code (A=alanine, C=cysteine, …, Y=tyrosine), read N→C. It is the only feature that is directly encoded by the gene; all structural features are derived from the folded form of this sequence.

Fold it, and you get atomic coordinates and the backbone conformation that goes with them.

  · The mmCIF table is the protein's shape written out atom by atom. For each backbone N, Cα, C, and carbonyl O, it records an (x, y, z) coordinate triple in Å plus the residue type, chain letter, and residue number.

  · Backbone dihedral angles. Every residue except chain termini has a φ (preceding-C → N → Cα → C) and a ψ (N → Cα → C → next-N). They are reported in degrees following the IUPAC sign convention. Secondary structure is essentially a statement about which (φ, ψ) basin each residue occupies.

  · DSSP 8-state secondary structure assigns each residue one of H (α-helix), G (3₁₀-helix), I (π-helix), E (extended β-strand), B (isolated β-bridge), T (hydrogen-bonded turn), S (bend), or '-' (coil). The assignment is computed from backbone hydrogen-bond geometry via the Kabsch–Sander algorithm.

  · P-SEA three-state annotation labels each residue as helix, strand, or coil based purely on the geometry of the Cα trace. It serves as a fallback when the full backbone (and thus DSSP) is unavailable.

Summarize the fold with a handful of shape descriptors and a per-residue structural alphabet.

  · Radius of gyration (Rg) is the root-mean-square distance of Cα atoms from their centroid — a single number for overall size and compactness. A globular domain of N residues has Rg ≈ 2.2·N^0.38 Å; an extended or disordered chain has a much larger Rg. The Cα contact count is the number of residue pairs whose Cα atoms are within 8 Å and are more than four positions apart in sequence — a standard proxy for tertiary packing density. The bounding box is the smallest axis-aligned box enclosing all Cα atoms.

  · Foldseek's 3Di representation compresses backbone geometry into a per-residue letter drawn from a learned twenty-state alphabet. It captures the tertiary interaction pattern around each residue — which residues are packed against it in space, regardless of where they are in sequence.

  · Accessible surface area quantifies burial. A residue with SASA near zero is packed into the hydrophobic core; one with SASA >100 Å² sits on the surface. Computed here via the Shrake–Rupley numerical algorithm with a 1.4 Å probe.

Ask how reliable the model is.

  · For AlphaFold models, the B-factor field carries pLDDT — the model's own estimate of local accuracy on a 0–100 scale. Regions with pLDDT<50 should be treated as essentially unmodeled; they often correspond to intrinsically disordered segments.

  · For experimental (PDB) structures, the B-factor (temperature factor) quantifies the positional spread of each atom in the crystal — a combination of thermal vibration and static di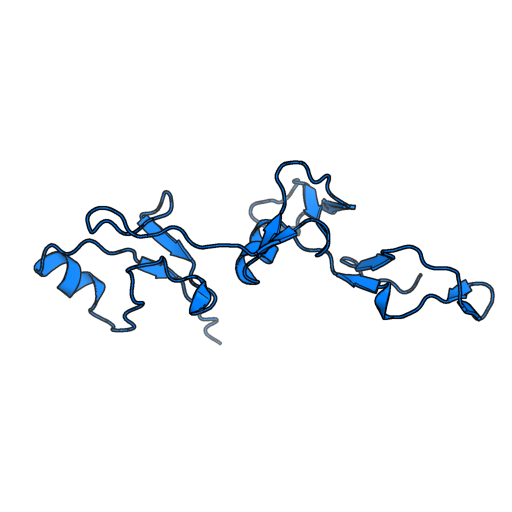sorder — in units of Å². High B-factors mark flexible loops or poorly resolved regions; low B-factors mark the rigid, well-ordered core.

  · PAE(i, j) answers: if I align the predicted and true structures on residue i, how far off (in Å) do I expect residue j to be? A block-diagonal PAE matrix with low values on the blocks and high values off-diagonal is the signature of a multi-domain protein with confidently predicted domains but uncertain inter-domain orientation.

Place it in context: what it resembles, what it is annotated as, and how it looks.
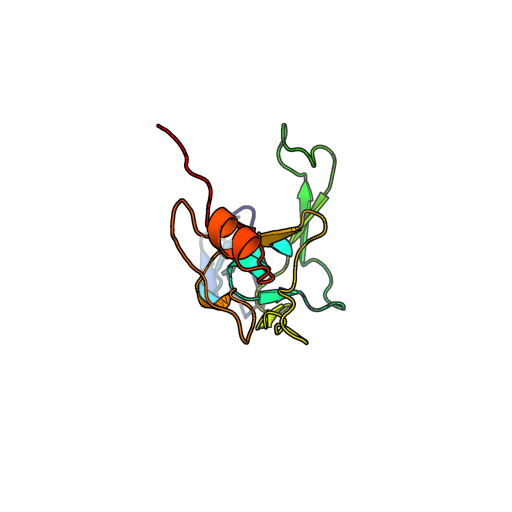
  · Structural nearest neighbors (via Foldseek easy-search vs the PDB). Reported per hit: target PDB id, E-value, and alignment TM-score. A TM-score above ~0.5 is the conventional threshold for 'same fold'.

  · Functional annotations link the protein to curated databases. InterPro entries identify conserved domains and families by matching the sequence against member-database signatures (Pfam, PROSITE, CDD, …). Gene Ontology (GO) terms describe molecular function, biological process, and cellular component in a controlled vocabulary. CATH places the structure in a hierarchical fold classification (Class/Architecture/Topology/Homologous-superfamily). The organism is the source species.

  · Plot images: a contact map (which residues are close in 3D, as an N×N binary image), a Ramachandran scatter (backbone torsion angles, revealing secondary-structure composition at a glance), and — for AlphaFold structures — a PAE heatmap (pairwise prediction confidence).

  · Structure images are PyMOL renders from six orthogonal camera directions. Cartoon representation draws helices as coils and strands as arrows; sticks shows the backbone as bonds; surface shows the solvent-excluded envelope. Rainbow coloring maps sequence position to hue (blue→red, N→C); chain coloring assigns a distinct color per polypeptide.